Protein AF-A0A0S7XX03-F1 (afdb_monomer_lite)

Foldseek 3Di:
DDPVVVLCVDPLVVVLVVVLCVVQVCAAPVPRDRDDDPVQWDWDFLDDCVVCVVCVNPSLRTGIHGPVVDVVCPPDHDPPPPPDDDPPDDD

Sequence (91 aa):
MDETNVFYASAEWRLIRKLVIKEQGCICQECGRRIRNDYDLTVDHIKPRSKFPELALDKSNLQILCRRCYSAKGATYDESSMTAVPSSPML

Secondary structure (DSSP, 8-state):
--HHHHHHHSHHHHHHHHHHHHHTTTB-TTT-PBP-SGGGEEEEESS-TTT-GGGTT-GGGEEEEEHHHHHHHTT---TTTTS----PPP-

pLDDT: mean 85.8, std 17.91, range [34.91, 98.0]

Structure (mmCIF, N/CA/C/O backbone):
data_AF-A0A0S7XX03-F1
#
_entry.id   AF-A0A0S7XX03-F1
#
loop_
_atom_site.group_PDB
_atom_site.id
_atom_site.type_symbol
_atom_site.label_atom_id
_atom_site.label_alt_id
_atom_site.label_comp_id
_atom_site.label_asym_id
_atom_site.label_entity_id
_atom_site.label_seq_id
_atom_site.pdbx_PDB_ins_code
_atom_site.Cartn_x
_atom_site.Cartn_y
_atom_site.Cartn_z
_atom_site.occupancy
_atom_site.B_iso_or_equiv
_atom_site.auth_seq_id
_atom_site.auth_comp_id
_atom_site.auth_asym_id
_atom_site.auth_atom_id
_atom_site.pdbx_PDB_model_num
ATOM 1 N N . MET A 1 1 ? 5.947 -0.123 -23.677 1.00 53.09 1 MET A N 1
ATOM 2 C CA . MET A 1 1 ? 5.105 -0.233 -22.468 1.00 53.09 1 MET A CA 1
ATOM 3 C C . MET A 1 1 ? 6.028 -0.091 -21.279 1.00 53.09 1 MET A C 1
ATOM 5 O O . MET A 1 1 ? 6.942 -0.896 -21.170 1.00 53.09 1 MET A O 1
ATOM 9 N N . ASP A 1 2 ? 5.849 0.941 -20.458 1.00 66.69 2 ASP A N 1
ATOM 10 C CA . ASP A 1 2 ? 6.639 1.135 -19.239 1.00 66.69 2 ASP A CA 1
ATOM 11 C C . ASP A 1 2 ? 6.520 -0.069 -18.298 1.00 66.69 2 ASP A C 1
ATOM 13 O O . ASP A 1 2 ? 5.417 -0.551 -18.029 1.00 66.69 2 ASP A O 1
ATOM 17 N N . GLU A 1 3 ? 7.653 -0.531 -17.768 1.00 67.44 3 GLU A N 1
ATOM 18 C CA . GLU A 1 3 ? 7.769 -1.664 -16.838 1.00 67.44 3 GLU A CA 1
ATOM 19 C C . GLU A 1 3 ? 6.812 -1.541 -15.634 1.00 67.44 3 GLU A C 1
ATOM 21 O O . GLU A 1 3 ? 6.201 -2.513 -15.187 1.00 67.44 3 GLU A O 1
ATOM 26 N N . THR A 1 4 ? 6.601 -0.313 -15.157 1.00 73.50 4 THR A N 1
ATOM 27 C CA . THR A 1 4 ? 5.651 0.014 -14.086 1.00 73.50 4 THR A CA 1
ATOM 28 C C . THR A 1 4 ? 4.217 -0.397 -14.420 1.00 73.50 4 THR A C 1
ATOM 30 O O . THR A 1 4 ? 3.494 -0.877 -13.548 1.00 73.50 4 THR A O 1
ATOM 33 N N . ASN A 1 5 ? 3.800 -0.252 -15.678 1.00 79.06 5 ASN A N 1
ATOM 34 C CA . ASN A 1 5 ? 2.453 -0.609 -16.115 1.00 79.06 5 ASN A CA 1
ATOM 35 C C . ASN A 1 5 ? 2.267 -2.138 -16.138 1.00 79.06 5 ASN A C 1
ATOM 37 O O . ASN A 1 5 ? 1.219 -2.647 -15.749 1.00 79.06 5 ASN A O 1
ATOM 41 N N . VAL A 1 6 ? 3.323 -2.884 -16.487 1.00 90.25 6 VAL A N 1
ATOM 42 C CA . VAL A 1 6 ? 3.308 -4.356 -16.482 1.00 90.25 6 VAL A CA 1
ATOM 43 C C . VAL A 1 6 ? 3.128 -4.902 -15.064 1.00 90.25 6 VAL A C 1
ATOM 45 O O . VAL A 1 6 ? 2.281 -5.769 -14.847 1.00 90.25 6 VAL A O 1
ATOM 48 N N . PHE A 1 7 ? 3.857 -4.361 -14.081 1.00 93.56 7 PHE A N 1
ATOM 49 C CA . PHE A 1 7 ? 3.736 -4.794 -12.686 1.00 93.56 7 PHE A CA 1
ATOM 50 C C . PHE A 1 7 ? 2.310 -4.613 -12.153 1.00 93.56 7 PHE A C 1
ATOM 52 O O . PHE A 1 7 ? 1.716 -5.560 -11.638 1.00 93.56 7 PHE A O 1
ATOM 59 N N . TYR A 1 8 ? 1.725 -3.423 -12.316 1.00 92.62 8 TYR A N 1
ATOM 60 C CA . TYR A 1 8 ? 0.383 -3.151 -11.797 1.00 92.62 8 TYR A CA 1
ATOM 61 C C . TYR A 1 8 ? -0.730 -3.884 -12.569 1.00 92.62 8 TYR A C 1
ATOM 63 O O . TYR A 1 8 ? -1.817 -4.089 -12.027 1.00 92.62 8 TYR A O 1
ATOM 71 N N . ALA A 1 9 ? -0.461 -4.335 -13.797 1.00 94.25 9 ALA A N 1
ATOM 72 C CA . ALA A 1 9 ? -1.363 -5.195 -14.564 1.00 94.25 9 ALA A CA 1
ATOM 73 C C . ALA A 1 9 ? -1.235 -6.697 -14.218 1.00 94.25 9 ALA A C 1
ATOM 75 O O . ALA A 1 9 ? -2.131 -7.488 -14.549 1.00 94.25 9 ALA A O 1
ATOM 76 N N . SER A 1 10 ? -0.156 -7.106 -13.539 1.00 95.69 10 SER A N 1
ATOM 77 C CA . SER A 1 10 ? 0.117 -8.510 -13.198 1.00 95.69 10 SER A CA 1
ATOM 78 C C . SER A 1 10 ? -1.000 -9.146 -12.358 1.00 95.69 10 SER A C 1
ATOM 80 O O . SER A 1 10 ? -1.791 -8.466 -11.689 1.00 95.69 10 SER A O 1
ATOM 82 N N . ALA A 1 11 ? -1.132 -10.471 -12.439 1.00 97.25 11 ALA A N 1
ATOM 83 C CA . ALA A 1 11 ? -2.139 -11.202 -11.669 1.00 97.25 11 ALA A CA 1
ATOM 84 C C . ALA A 1 11 ? -1.769 -11.237 -10.179 1.00 97.25 11 ALA A C 1
ATOM 86 O O . ALA A 1 11 ? -2.633 -11.100 -9.314 1.00 97.25 11 ALA A O 1
ATOM 87 N N . GLU A 1 12 ? -0.476 -11.341 -9.908 1.00 97.12 12 GLU A N 1
ATOM 88 C CA . GLU A 1 12 ? 0.164 -11.371 -8.605 1.00 97.12 12 GLU A CA 1
ATOM 89 C C . GLU A 1 12 ? -0.121 -10.082 -7.835 1.00 97.12 12 GLU A C 1
ATOM 91 O O . GLU A 1 12 ? -0.630 -10.137 -6.713 1.00 97.12 12 GLU A O 1
ATOM 96 N N . TRP A 1 13 ? 0.088 -8.916 -8.466 1.00 97.56 13 TRP A N 1
ATOM 97 C CA . TRP A 1 13 ? -0.257 -7.632 -7.854 1.00 97.56 13 TRP A CA 1
ATOM 98 C C . TRP A 1 13 ? -1.755 -7.530 -7.554 1.00 97.56 13 TRP A C 1
ATOM 100 O O . TRP A 1 13 ? -2.161 -7.141 -6.458 1.00 97.56 13 TRP A O 1
ATOM 110 N N . ARG A 1 14 ? -2.610 -7.914 -8.509 1.00 97.06 14 ARG A N 1
ATOM 111 C CA . ARG A 1 14 ? -4.069 -7.874 -8.319 1.00 97.06 14 ARG A CA 1
ATOM 112 C C . ARG A 1 14 ? -4.528 -8.777 -7.175 1.00 97.06 14 ARG A C 1
ATOM 114 O O . ARG A 1 14 ? -5.458 -8.404 -6.457 1.00 97.06 14 ARG A O 1
ATOM 121 N N . LEU A 1 15 ? -3.904 -9.942 -7.005 1.00 97.75 15 LEU A N 1
ATOM 122 C CA . LEU A 1 15 ? -4.200 -10.875 -5.922 1.00 97.75 15 LEU A CA 1
ATOM 123 C C . LEU A 1 15 ? -3.776 -10.291 -4.572 1.00 97.75 15 LEU A C 1
ATOM 125 O O . LEU A 1 15 ? -4.615 -10.153 -3.681 1.00 97.75 15 LEU A O 1
ATOM 129 N N . ILE A 1 16 ? -2.509 -9.894 -4.429 1.00 97.94 16 ILE A N 1
ATOM 130 C CA . ILE A 1 16 ? -1.994 -9.409 -3.146 1.00 97.94 16 ILE A CA 1
ATOM 131 C C . ILE A 1 16 ? -2.655 -8.099 -2.719 1.00 97.94 16 ILE A C 1
ATOM 133 O O . ILE A 1 16 ? -2.998 -7.946 -1.549 1.00 97.94 16 ILE A O 1
ATOM 137 N N . ARG A 1 17 ? -2.962 -7.203 -3.669 1.00 97.62 17 ARG A N 1
ATOM 138 C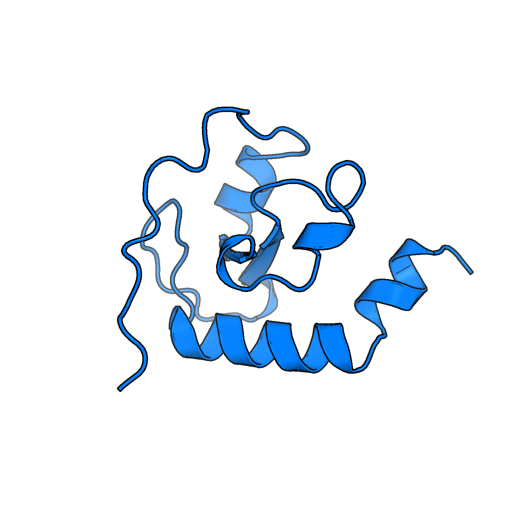 CA . ARG A 1 17 ? -3.720 -5.972 -3.408 1.00 97.62 17 ARG A CA 1
ATOM 139 C C . ARG A 1 17 ? -5.057 -6.286 -2.736 1.00 97.62 17 ARG A C 1
ATOM 141 O O . ARG A 1 17 ? -5.416 -5.643 -1.755 1.00 97.62 17 ARG A O 1
ATOM 148 N N . LYS A 1 18 ? -5.796 -7.284 -3.237 1.00 97.44 18 LYS A N 1
ATOM 149 C CA . LYS A 1 18 ? -7.076 -7.705 -2.640 1.00 97.44 18 LYS A CA 1
ATOM 150 C C . LYS A 1 18 ? -6.889 -8.290 -1.240 1.00 97.44 18 LYS A C 1
ATOM 152 O O . LYS A 1 18 ? -7.698 -7.995 -0.363 1.00 97.44 18 LYS A O 1
ATOM 157 N N . LEU A 1 19 ? -5.843 -9.093 -1.031 1.00 97.94 19 LEU A N 1
ATOM 158 C CA . LEU A 1 19 ? -5.536 -9.679 0.277 1.00 97.94 19 LEU A CA 1
ATOM 159 C C . LEU A 1 19 ? -5.214 -8.598 1.312 1.00 97.94 19 LEU A C 1
ATOM 161 O O . LEU A 1 19 ? -5.837 -8.581 2.367 1.00 97.94 19 LEU A O 1
ATOM 165 N N . VAL A 1 20 ? -4.340 -7.645 0.979 1.00 97.81 20 VAL A N 1
ATOM 166 C CA . VAL A 1 20 ? -3.962 -6.537 1.873 1.00 97.81 20 VAL A CA 1
ATOM 167 C C . VAL A 1 20 ? -5.168 -5.667 2.226 1.00 97.81 20 VAL A C 1
ATOM 169 O O . VAL A 1 20 ? -5.373 -5.354 3.396 1.00 97.81 20 VAL A O 1
ATOM 172 N N . ILE A 1 21 ? -6.020 -5.328 1.250 1.00 97.25 21 ILE A N 1
ATOM 173 C CA . ILE A 1 21 ? -7.256 -4.563 1.504 1.00 97.25 21 ILE A CA 1
ATOM 174 C C . ILE A 1 21 ? -8.170 -5.300 2.489 1.00 97.25 21 ILE A C 1
ATOM 176 O O . ILE A 1 21 ? -8.723 -4.678 3.399 1.00 97.25 21 ILE A O 1
ATOM 180 N N . LYS A 1 22 ? -8.323 -6.618 2.316 1.00 97.00 22 LYS A N 1
ATOM 181 C CA . LYS A 1 22 ? -9.146 -7.456 3.193 1.00 97.00 22 LYS A CA 1
ATOM 182 C C . LYS A 1 22 ? -8.552 -7.559 4.600 1.00 97.00 22 LYS A C 1
ATOM 184 O O . LYS A 1 22 ? -9.293 -7.406 5.564 1.00 97.00 22 LYS A O 1
ATOM 189 N N . GLU A 1 23 ? -7.247 -7.800 4.711 1.00 97.19 23 GLU A N 1
ATOM 190 C CA . GLU A 1 23 ? -6.531 -7.965 5.985 1.00 97.19 23 GLU A CA 1
ATOM 191 C C . GLU A 1 23 ? -6.496 -6.663 6.799 1.00 97.19 23 GLU A C 1
ATOM 193 O O . GLU A 1 23 ? -6.767 -6.682 7.995 1.00 97.19 23 GLU A O 1
ATOM 198 N N . GLN A 1 24 ? -6.248 -5.519 6.153 1.00 97.50 24 GLN A N 1
ATOM 199 C CA . GLN A 1 24 ? -6.158 -4.209 6.816 1.00 97.50 24 GLN A CA 1
ATOM 200 C C . GLN A 1 24 ? -7.511 -3.474 6.921 1.00 97.50 24 GLN A C 1
ATOM 202 O O . GLN A 1 24 ? -7.586 -2.350 7.421 1.00 97.50 24 GLN A O 1
ATOM 207 N N . GLY A 1 25 ? -8.606 -4.078 6.446 1.00 96.38 25 GLY A N 1
ATOM 208 C CA . GLY A 1 25 ? -9.977 -3.620 6.707 1.00 96.38 25 GLY A CA 1
ATOM 209 C C . GLY A 1 25 ? -10.369 -2.273 6.086 1.00 96.38 25 GLY A C 1
ATOM 210 O O . GLY A 1 25 ? -11.275 -1.607 6.596 1.00 96.38 25 GLY A O 1
ATOM 211 N N . CYS A 1 26 ? -9.706 -1.857 5.001 1.00 96.69 26 CYS A N 1
ATOM 212 C CA . CYS A 1 26 ? -9.853 -0.522 4.401 1.00 96.69 26 CYS A CA 1
ATOM 213 C C . CYS A 1 26 ? -9.579 0.627 5.394 1.00 96.69 26 CYS A C 1
ATOM 215 O O . CYS A 1 26 ? -10.232 1.672 5.336 1.00 96.69 26 CYS A O 1
ATOM 217 N N . ILE A 1 27 ? -8.652 0.441 6.335 1.00 98.00 27 ILE A N 1
ATOM 218 C CA . ILE A 1 27 ? -8.260 1.459 7.314 1.00 98.00 27 ILE A CA 1
ATOM 219 C C . ILE A 1 27 ? -6.897 2.024 6.925 1.00 98.00 27 ILE A C 1
ATOM 221 O O . ILE A 1 27 ? -5.954 1.272 6.690 1.00 98.00 27 ILE A O 1
ATOM 225 N N . CYS A 1 28 ? -6.798 3.352 6.866 1.00 97.50 28 CYS A N 1
ATOM 226 C CA . CYS A 1 28 ? -5.531 4.037 6.641 1.00 97.50 28 CYS A CA 1
ATOM 227 C C . CYS A 1 28 ? -4.555 3.719 7.782 1.00 97.50 28 CYS A C 1
ATOM 229 O O . CYS A 1 28 ? -4.843 4.081 8.923 1.00 97.50 28 CYS A O 1
ATOM 231 N N . GLN A 1 29 ? -3.415 3.100 7.480 1.00 96.62 29 GLN A N 1
ATOM 232 C CA . GLN A 1 29 ? -2.419 2.707 8.484 1.00 96.62 29 GLN A CA 1
ATOM 233 C C . GLN A 1 29 ? -1.732 3.913 9.145 1.00 96.62 29 GLN A C 1
ATOM 235 O O . GLN A 1 29 ? -1.302 3.817 10.286 1.00 96.62 29 GLN A O 1
ATOM 240 N N . GLU A 1 30 ? -1.741 5.077 8.489 1.00 95.00 30 GLU A N 1
ATOM 241 C CA . GLU A 1 30 ? -1.126 6.301 9.024 1.00 95.00 30 GLU A CA 1
ATOM 242 C C . GLU A 1 30 ? -2.050 7.104 9.949 1.00 95.00 30 GLU A C 1
ATOM 244 O O . GLU A 1 30 ? -1.605 7.701 10.921 1.00 95.00 30 GLU A O 1
ATOM 249 N N . CYS A 1 31 ? -3.350 7.180 9.639 1.00 96.69 31 CYS A N 1
ATOM 250 C CA . CYS A 1 31 ? -4.279 8.058 10.369 1.00 96.69 31 CYS A CA 1
ATOM 251 C C . CYS A 1 31 ? -5.463 7.336 11.020 1.00 96.69 31 CYS A C 1
ATOM 253 O O . CYS A 1 31 ? -6.328 7.988 11.601 1.00 96.69 31 CYS A O 1
ATOM 255 N N . GLY A 1 32 ? -5.564 6.013 10.875 1.00 97.00 32 GLY A N 1
ATOM 256 C CA . GLY A 1 32 ? -6.628 5.189 11.461 1.00 97.00 32 GLY A CA 1
ATOM 257 C C . GLY A 1 32 ? -8.020 5.389 10.849 1.00 97.00 32 GLY A C 1
ATOM 258 O O . GLY A 1 32 ? -8.987 4.750 11.262 1.00 97.00 32 GLY A O 1
ATOM 259 N N . ARG A 1 33 ? -8.170 6.264 9.848 1.00 96.94 33 ARG A N 1
ATOM 260 C CA . ARG A 1 33 ? -9.466 6.533 9.213 1.00 96.94 33 ARG A CA 1
ATOM 261 C C . ARG A 1 33 ? -9.907 5.358 8.345 1.00 96.94 33 ARG A C 1
ATOM 263 O O . ARG A 1 33 ? -9.173 4.930 7.454 1.00 96.94 33 ARG A O 1
ATOM 270 N N . ARG A 1 34 ? -11.159 4.925 8.516 1.00 97.50 34 ARG A N 1
ATOM 271 C CA . ARG A 1 34 ? -11.812 3.981 7.600 1.00 97.50 34 ARG A CA 1
ATOM 272 C C . ARG A 1 34 ? -12.149 4.648 6.266 1.00 97.50 34 ARG A C 1
ATOM 274 O O . ARG A 1 34 ? -12.881 5.636 6.225 1.00 97.50 34 ARG A O 1
ATOM 281 N N . ILE A 1 35 ? -11.645 4.074 5.184 1.00 97.38 35 ILE A N 1
ATOM 282 C CA . ILE A 1 35 ? -11.846 4.523 3.810 1.00 97.38 35 ILE A CA 1
ATOM 283 C C . ILE A 1 35 ? -13.088 3.823 3.252 1.00 97.38 35 ILE A C 1
ATOM 285 O O . ILE A 1 35 ? -13.200 2.600 3.305 1.00 97.38 35 ILE A O 1
ATOM 289 N N . ARG A 1 36 ? -14.052 4.605 2.755 1.00 93.94 36 ARG A N 1
ATOM 290 C CA . ARG A 1 36 ? -15.329 4.089 2.222 1.00 93.94 36 ARG A CA 1
ATOM 291 C C . ARG A 1 36 ? -15.385 4.061 0.695 1.00 93.94 36 ARG A C 1
ATOM 293 O O . ARG A 1 36 ? -16.166 3.302 0.138 1.00 93.94 36 ARG A O 1
ATOM 300 N N . ASN A 1 37 ? -14.560 4.877 0.043 1.00 93.56 37 ASN A N 1
ATOM 301 C CA . ASN A 1 37 ? -14.565 5.066 -1.403 1.00 93.56 37 ASN A CA 1
ATOM 302 C C . ASN A 1 37 ? -13.268 4.512 -1.994 1.00 93.56 37 ASN A C 1
ATOM 304 O O . ASN A 1 37 ? -12.193 4.854 -1.504 1.00 93.56 37 ASN A O 1
ATOM 308 N N . ASP A 1 38 ? -13.362 3.727 -3.069 1.00 89.75 38 ASP A N 1
ATOM 309 C CA . ASP A 1 38 ? -12.188 3.123 -3.723 1.00 89.75 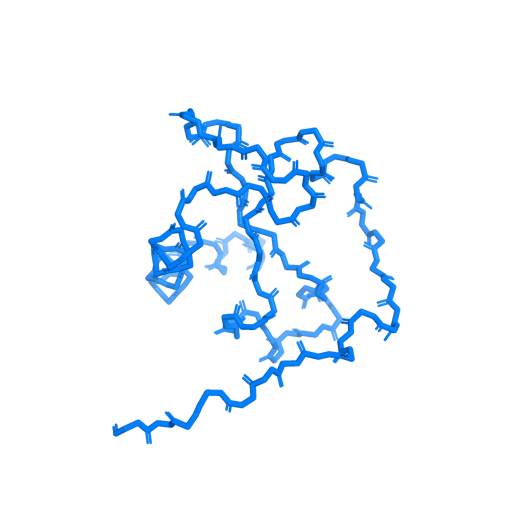38 ASP A CA 1
ATOM 310 C C . ASP A 1 38 ? -11.194 4.187 -4.232 1.00 89.75 38 ASP A C 1
ATOM 312 O O . ASP A 1 38 ? -9.991 4.029 -4.075 1.00 89.75 38 ASP A O 1
ATOM 316 N N . TYR A 1 39 ? -11.686 5.343 -4.698 1.00 92.81 39 TYR A N 1
ATOM 317 C CA . TYR A 1 39 ? -10.848 6.470 -5.144 1.00 92.81 39 TYR A CA 1
ATOM 318 C C . TYR A 1 39 ? -9.986 7.120 -4.045 1.00 92.81 39 TYR A C 1
ATOM 320 O O . TYR A 1 39 ? -9.053 7.855 -4.365 1.00 92.81 39 TYR A O 1
ATOM 328 N N . ASP A 1 40 ? -10.322 6.922 -2.766 1.00 95.56 40 ASP A N 1
ATOM 329 C CA . ASP A 1 40 ? -9.519 7.411 -1.633 1.00 95.56 40 ASP A CA 1
ATOM 330 C C . ASP A 1 40 ? -8.624 6.300 -1.063 1.00 95.56 40 ASP A C 1
ATOM 332 O O . ASP A 1 40 ? -7.895 6.558 -0.114 1.00 95.56 40 ASP A O 1
ATOM 336 N N . LEU A 1 41 ? -8.670 5.076 -1.608 1.00 97.25 41 LEU A N 1
ATOM 337 C CA . LEU A 1 41 ? -7.899 3.926 -1.140 1.00 97.25 41 LEU A CA 1
ATOM 338 C C . LEU A 1 41 ? -6.686 3.677 -2.039 1.00 97.25 41 LEU A C 1
ATOM 340 O O . LEU A 1 41 ? -6.814 3.294 -3.202 1.00 97.25 41 LEU A O 1
ATOM 344 N N . THR A 1 42 ? -5.499 3.775 -1.450 1.00 96.19 42 THR A N 1
ATOM 345 C CA . THR A 1 42 ? -4.238 3.403 -2.095 1.00 96.19 42 THR A CA 1
ATOM 346 C C . THR A 1 42 ? -3.597 2.247 -1.339 1.00 96.19 42 THR A C 1
ATOM 348 O O . THR A 1 42 ? -3.539 2.269 -0.113 1.00 96.19 42 THR A O 1
ATOM 351 N N . VAL A 1 43 ? -3.098 1.245 -2.067 1.00 96.94 43 VAL A N 1
ATOM 352 C CA . VAL A 1 43 ? -2.158 0.259 -1.513 1.00 96.94 43 VAL A CA 1
ATOM 353 C C . VAL A 1 43 ? -0.761 0.763 -1.840 1.00 96.94 43 VAL A C 1
ATOM 355 O O . VAL A 1 43 ? -0.374 0.769 -3.006 1.00 96.94 43 VAL A O 1
ATOM 358 N N . ASP A 1 44 ? -0.069 1.263 -0.825 1.00 95.75 44 ASP A N 1
ATOM 359 C CA . ASP A 1 44 ? 1.246 1.883 -0.931 1.00 95.75 44 ASP A CA 1
ATOM 360 C C . ASP A 1 44 ? 2.345 0.908 -0.507 1.00 95.75 44 ASP A C 1
ATOM 362 O O . ASP A 1 44 ? 2.155 0.092 0.397 1.00 95.75 44 ASP A O 1
ATOM 366 N N . HIS A 1 45 ? 3.503 1.025 -1.153 1.00 94.81 45 HIS A N 1
ATOM 367 C CA . HIS A 1 45 ? 4.719 0.355 -0.715 1.00 94.81 45 HIS A CA 1
ATOM 368 C C . HIS A 1 45 ? 5.396 1.193 0.373 1.00 94.81 45 HIS A C 1
ATOM 370 O O . HIS A 1 45 ? 5.778 2.341 0.123 1.00 94.81 45 HIS A O 1
ATOM 376 N N . ILE A 1 46 ? 5.597 0.612 1.561 1.00 94.31 46 ILE A N 1
ATOM 377 C CA . ILE A 1 46 ? 6.333 1.256 2.661 1.00 94.31 46 ILE A CA 1
ATOM 378 C C . ILE A 1 46 ? 7.742 1.604 2.164 1.00 94.31 46 ILE A C 1
ATOM 380 O O . ILE A 1 46 ? 8.121 2.777 2.129 1.00 94.31 46 ILE A O 1
ATOM 384 N N . LYS A 1 47 ? 8.466 0.591 1.670 1.00 90.94 47 LYS A N 1
ATOM 385 C CA . LYS A 1 47 ? 9.731 0.725 0.945 1.00 90.94 47 LYS A CA 1
ATOM 386 C C . LYS A 1 47 ? 9.487 0.704 -0.566 1.00 90.94 47 LYS A C 1
ATOM 388 O O . LYS A 1 47 ? 8.891 -0.253 -1.066 1.00 90.94 47 LYS A O 1
ATOM 393 N N . PRO A 1 48 ? 9.947 1.716 -1.322 1.00 92.19 48 PRO A N 1
ATOM 394 C CA . PRO A 1 48 ? 9.571 1.888 -2.720 1.00 92.19 48 PRO A CA 1
ATOM 395 C C . PRO A 1 48 ? 10.112 0.765 -3.609 1.00 92.19 48 PRO A C 1
ATOM 397 O O . PRO A 1 48 ? 11.295 0.423 -3.554 1.00 92.19 48 PRO A O 1
ATOM 400 N N . ARG A 1 49 ? 9.261 0.270 -4.518 1.00 92.19 49 ARG A N 1
ATOM 401 C CA . ARG A 1 49 ? 9.589 -0.798 -5.480 1.00 92.19 49 ARG A CA 1
ATOM 402 C C . ARG A 1 49 ? 10.838 -0.510 -6.320 1.00 92.19 49 ARG A C 1
ATOM 404 O O . ARG A 1 49 ? 11.546 -1.438 -6.681 1.00 92.19 49 ARG A O 1
ATOM 411 N N . SER A 1 50 ? 11.115 0.757 -6.635 1.00 89.75 50 SER A N 1
ATOM 412 C CA . SER A 1 50 ? 12.289 1.149 -7.430 1.00 89.75 50 SER A CA 1
ATOM 413 C C . SER A 1 50 ? 13.624 0.883 -6.733 1.00 89.75 50 SER A C 1
ATOM 415 O O . SER A 1 50 ? 14.641 0.797 -7.412 1.00 89.75 50 SER A O 1
ATOM 417 N N . LYS A 1 51 ? 13.630 0.769 -5.398 1.00 90.25 51 LYS A N 1
ATOM 418 C CA . LYS A 1 51 ? 14.827 0.459 -4.605 1.00 90.25 51 LYS A CA 1
ATOM 419 C C . LYS A 1 51 ? 14.805 -0.944 -4.005 1.00 90.25 51 LYS A C 1
ATOM 421 O O . LYS A 1 51 ? 15.867 -1.522 -3.833 1.00 90.25 51 LYS A O 1
ATOM 426 N N . PHE A 1 52 ? 13.615 -1.466 -3.710 1.00 93.19 52 PHE A N 1
ATOM 427 C CA . PHE A 1 52 ? 13.414 -2.773 -3.078 1.00 93.19 52 PHE A CA 1
ATOM 428 C C . PHE A 1 52 ? 12.440 -3.630 -3.905 1.00 93.19 52 PHE A C 1
ATOM 430 O O . PHE A 1 52 ? 11.321 -3.914 -3.456 1.00 93.19 52 PHE A O 1
ATOM 437 N N . PRO A 1 53 ? 12.786 -3.985 -5.156 1.00 93.44 53 PRO A N 1
ATOM 438 C CA . PRO A 1 53 ? 11.914 -4.776 -6.023 1.00 93.44 53 PRO A CA 1
ATOM 439 C C . PRO A 1 53 ? 11.604 -6.166 -5.448 1.00 93.44 53 PRO A C 1
ATOM 441 O O . PRO A 1 53 ? 10.528 -6.703 -5.704 1.00 93.44 53 PRO A O 1
ATOM 444 N N . GLU A 1 54 ? 12.493 -6.725 -4.628 1.00 95.50 54 GLU A N 1
ATOM 445 C CA . GLU A 1 54 ? 12.301 -7.993 -3.921 1.00 95.50 54 GLU A CA 1
ATOM 446 C C . GLU A 1 54 ? 11.155 -7.944 -2.898 1.00 95.50 54 GLU A C 1
ATOM 448 O O . GLU A 1 54 ? 10.550 -8.971 -2.605 1.00 95.50 54 GLU A O 1
ATOM 453 N N . LEU A 1 55 ? 10.793 -6.747 -2.417 1.00 95.75 55 LEU A N 1
ATOM 454 C CA . LEU A 1 55 ? 9.690 -6.525 -1.475 1.00 95.75 55 LEU A CA 1
ATOM 455 C C . LEU A 1 55 ? 8.383 -6.102 -2.168 1.00 95.75 55 LEU A C 1
ATOM 457 O O . LEU A 1 55 ? 7.415 -5.734 -1.500 1.00 95.75 55 LEU A O 1
ATOM 461 N N . ALA A 1 56 ? 8.328 -6.105 -3.504 1.00 95.56 56 ALA A N 1
ATOM 462 C CA . ALA A 1 56 ? 7.194 -5.563 -4.259 1.00 95.56 56 ALA A CA 1
ATOM 463 C C . ALA A 1 56 ? 5.868 -6.298 -3.999 1.00 95.56 56 ALA A C 1
ATOM 465 O O . ALA A 1 56 ? 4.796 -5.694 -4.103 1.00 95.56 56 ALA A O 1
ATOM 466 N N . LEU A 1 57 ? 5.960 -7.593 -3.687 1.00 97.00 57 LEU A N 1
ATOM 467 C CA . LEU A 1 57 ? 4.849 -8.497 -3.387 1.00 97.00 57 LEU A CA 1
ATOM 468 C C . LEU A 1 57 ? 4.931 -9.034 -1.945 1.00 97.00 57 LEU A C 1
ATOM 470 O O . LEU A 1 57 ? 4.338 -10.064 -1.637 1.00 97.00 57 LEU A O 1
ATOM 474 N N . ASP A 1 58 ? 5.663 -8.363 -1.055 1.00 97.12 58 ASP A N 1
ATOM 475 C CA . ASP A 1 58 ? 5.668 -8.700 0.368 1.00 97.12 58 ASP A CA 1
ATOM 476 C C . ASP A 1 58 ? 4.534 -7.944 1.072 1.00 97.12 58 ASP A C 1
ATOM 478 O O . ASP A 1 58 ? 4.520 -6.714 1.094 1.00 97.12 58 ASP A O 1
ATOM 482 N N . LYS A 1 59 ? 3.577 -8.666 1.670 1.00 96.12 59 LYS A N 1
ATOM 483 C CA . LYS A 1 59 ? 2.446 -8.050 2.389 1.00 96.12 59 LYS A CA 1
ATOM 484 C C . LYS A 1 59 ? 2.894 -7.146 3.537 1.00 96.12 59 LYS A C 1
ATOM 486 O O . LYS A 1 59 ? 2.212 -6.165 3.810 1.00 96.12 59 LYS A O 1
ATOM 491 N N . SER A 1 60 ? 4.012 -7.457 4.193 1.00 95.75 60 SER A N 1
ATOM 492 C CA . SER A 1 60 ? 4.559 -6.639 5.281 1.00 95.75 60 SER A CA 1
ATOM 493 C C . SER A 1 60 ? 5.121 -5.304 4.790 1.00 95.75 60 SER A C 1
ATOM 495 O O . SER A 1 60 ? 5.216 -4.362 5.568 1.00 95.75 60 SER A O 1
ATOM 497 N N . ASN A 1 61 ? 5.433 -5.200 3.495 1.00 96.31 61 ASN A N 1
ATOM 498 C CA . ASN A 1 61 ? 5.861 -3.968 2.840 1.00 96.31 61 ASN A CA 1
ATOM 499 C C . ASN A 1 61 ? 4.690 -3.191 2.203 1.00 96.31 61 ASN A C 1
ATOM 501 O O . ASN A 1 61 ? 4.911 -2.180 1.534 1.00 96.31 61 ASN A O 1
ATOM 505 N N . LEU A 1 62 ? 3.445 -3.648 2.376 1.00 97.19 62 LEU A N 1
ATOM 506 C CA . LEU A 1 62 ? 2.254 -3.029 1.798 1.00 97.19 62 LEU A CA 1
ATOM 507 C C . LEU A 1 62 ? 1.340 -2.463 2.885 1.00 97.19 62 LEU A C 1
ATOM 509 O O . LEU A 1 62 ? 1.026 -3.119 3.876 1.00 97.19 62 LEU A O 1
ATOM 513 N N . GLN A 1 63 ? 0.840 -1.255 2.655 1.00 96.94 63 GLN A N 1
ATOM 514 C CA . GLN A 1 63 ? -0.054 -0.567 3.581 1.00 96.94 63 GLN A CA 1
ATOM 515 C C . GLN A 1 63 ? -1.213 0.114 2.860 1.00 96.94 63 GLN A C 1
ATOM 517 O O . GLN A 1 63 ? -1.066 0.650 1.760 1.00 96.94 63 GLN A O 1
ATOM 522 N N . ILE A 1 64 ? -2.383 0.119 3.492 1.00 97.81 64 ILE A N 1
ATOM 523 C CA . ILE A 1 64 ? -3.523 0.911 3.046 1.00 97.81 64 ILE A CA 1
ATOM 524 C C . ILE A 1 64 ? -3.328 2.350 3.499 1.00 97.81 64 ILE A C 1
ATOM 526 O O . ILE A 1 64 ? -3.301 2.630 4.695 1.00 97.81 64 ILE A O 1
ATOM 530 N N . LEU A 1 65 ? -3.270 3.275 2.547 1.00 97.25 65 LEU A N 1
ATOM 531 C CA . LEU A 1 65 ? -3.258 4.708 2.804 1.00 97.25 65 LEU A CA 1
ATOM 532 C C . LEU A 1 65 ? -4.489 5.365 2.204 1.00 97.25 65 LEU A C 1
ATOM 534 O O . LEU A 1 65 ? -4.956 5.004 1.124 1.00 97.25 65 LEU A O 1
ATOM 538 N N . CYS A 1 66 ? -4.985 6.384 2.900 1.00 97.31 66 CYS A N 1
ATOM 539 C CA . CYS A 1 66 ? -5.912 7.309 2.276 1.00 97.31 66 CYS A CA 1
ATOM 540 C C . CYS A 1 66 ? -5.173 8.290 1.359 1.00 97.31 66 CYS A C 1
ATOM 542 O O . CYS A 1 66 ? -3.991 8.563 1.588 1.00 97.31 66 CYS A O 1
ATOM 544 N N . ARG A 1 67 ? -5.860 8.893 0.382 1.00 95.25 67 ARG A N 1
ATOM 545 C CA . ARG A 1 67 ? -5.235 9.801 -0.595 1.00 95.25 67 ARG A CA 1
ATOM 546 C C . ARG A 1 67 ? -4.454 10.930 0.069 1.00 95.25 67 ARG A C 1
ATOM 548 O O . ARG A 1 67 ? -3.348 11.234 -0.357 1.00 95.25 67 ARG A O 1
ATOM 555 N N . ARG A 1 68 ? -4.991 11.518 1.145 1.00 95.31 68 ARG A N 1
ATOM 556 C CA . ARG A 1 68 ? -4.308 12.572 1.915 1.00 95.31 68 ARG A CA 1
ATOM 557 C C . ARG A 1 68 ? -2.965 12.094 2.481 1.00 95.31 68 ARG A C 1
ATOM 559 O O . ARG A 1 68 ? -1.973 12.796 2.325 1.00 95.31 68 ARG A O 1
ATOM 566 N N . CYS A 1 69 ? -2.940 10.938 3.146 1.00 95.81 69 CYS A N 1
ATOM 567 C CA . CYS A 1 69 ? -1.718 10.392 3.748 1.00 95.81 69 CYS A CA 1
ATOM 568 C C . CYS A 1 69 ? -0.724 9.939 2.676 1.00 95.81 69 CYS A C 1
ATOM 570 O O . CYS A 1 69 ? 0.454 10.254 2.774 1.00 95.81 69 CYS A O 1
ATOM 572 N N . TYR A 1 70 ? -1.211 9.293 1.614 1.00 94.12 70 TYR A N 1
ATOM 573 C CA . TYR A 1 70 ? -0.392 8.911 0.465 1.00 94.12 70 TYR A CA 1
ATOM 574 C C . TYR A 1 70 ? 0.295 10.128 -0.177 1.00 94.12 70 TYR A C 1
ATOM 576 O O . TYR A 1 70 ? 1.505 10.127 -0.387 1.00 94.12 70 TYR A O 1
ATOM 584 N N . SER A 1 71 ? -0.455 11.208 -0.422 1.00 92.44 71 SER A N 1
ATOM 585 C CA . SER A 1 71 ? 0.105 12.451 -0.961 1.00 92.44 71 SER A CA 1
ATOM 586 C C . SER A 1 71 ? 1.079 13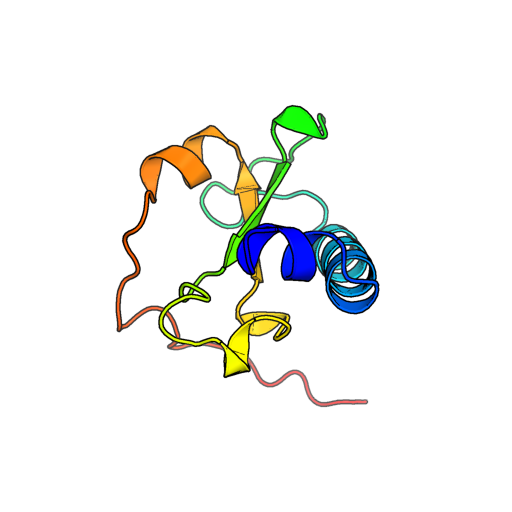.141 -0.004 1.00 92.44 71 SER A C 1
ATOM 588 O O . SER A 1 71 ? 2.029 13.757 -0.475 1.00 92.44 71 SER A O 1
ATOM 590 N N . ALA A 1 72 ? 0.865 13.044 1.313 1.00 91.12 72 ALA A N 1
ATOM 591 C CA . ALA A 1 72 ? 1.771 13.612 2.312 1.00 91.12 72 ALA A CA 1
ATOM 592 C C . ALA A 1 72 ? 3.095 12.836 2.424 1.00 91.12 72 ALA A C 1
ATOM 594 O O . ALA A 1 72 ? 4.134 13.459 2.619 1.00 91.12 72 ALA A O 1
ATOM 595 N N . LYS A 1 73 ? 3.064 11.503 2.268 1.00 85.81 73 LYS A N 1
ATOM 596 C CA . LYS A 1 73 ? 4.268 10.659 2.221 1.00 85.81 73 LYS A CA 1
ATOM 597 C C . LYS A 1 73 ? 5.135 10.996 1.006 1.00 85.81 73 LYS A C 1
ATOM 599 O O . LYS A 1 73 ? 6.345 11.127 1.124 1.00 85.81 73 LYS A O 1
ATOM 604 N N . GLY A 1 74 ? 4.529 11.172 -0.168 1.00 77.94 74 GLY A N 1
ATOM 605 C CA . GLY A 1 74 ? 5.284 11.422 -1.397 1.00 77.94 74 GLY A CA 1
ATOM 606 C C . GLY A 1 74 ? 6.210 10.252 -1.764 1.00 77.94 74 GLY A C 1
ATOM 607 O O . GLY A 1 74 ? 5.918 9.096 -1.467 1.00 77.94 74 GLY A O 1
ATOM 608 N N . ALA A 1 75 ? 7.328 10.539 -2.440 1.00 70.50 75 ALA A N 1
ATOM 609 C CA . ALA A 1 75 ? 8.313 9.526 -2.844 1.00 70.50 75 ALA A CA 1
ATOM 610 C C . ALA A 1 75 ? 9.344 9.192 -1.746 1.00 70.50 75 ALA A C 1
ATOM 612 O O . ALA A 1 75 ? 10.303 8.460 -2.004 1.00 70.50 75 ALA A O 1
ATOM 613 N N . THR A 1 76 ? 9.193 9.756 -0.547 1.00 70.50 76 THR A N 1
ATOM 614 C CA . THR A 1 76 ? 10.120 9.517 0.555 1.00 70.50 76 THR A CA 1
ATOM 615 C C . THR A 1 76 ? 9.715 8.260 1.323 1.00 70.50 76 THR A C 1
ATOM 617 O O . THR A 1 76 ? 8.542 7.904 1.450 1.00 70.50 76 THR A O 1
ATOM 620 N N . TYR A 1 77 ? 10.724 7.548 1.802 1.00 72.06 77 TYR A N 1
ATOM 621 C CA . TYR A 1 77 ? 10.593 6.504 2.806 1.00 72.06 77 TYR A CA 1
ATOM 622 C C . TYR A 1 77 ? 11.707 6.738 3.818 1.00 72.06 77 TYR A C 1
ATOM 624 O O . TYR A 1 77 ? 12.774 7.248 3.464 1.00 72.06 77 TYR A O 1
ATOM 632 N N . ASP A 1 78 ? 11.440 6.398 5.066 1.00 69.62 78 ASP A N 1
ATOM 633 C CA . ASP A 1 78 ? 12.433 6.458 6.123 1.00 69.62 78 ASP A CA 1
ATOM 634 C C . ASP A 1 78 ? 13.132 5.091 6.234 1.00 69.62 78 ASP A C 1
ATOM 636 O O . ASP A 1 78 ? 12.474 4.049 6.252 1.00 69.62 78 ASP A O 1
ATOM 640 N N . GLU A 1 79 ? 14.468 5.072 6.270 1.00 60.94 79 GLU A N 1
ATOM 641 C CA . GLU A 1 79 ? 15.244 3.819 6.332 1.00 60.94 79 GLU A CA 1
ATOM 642 C C . GLU A 1 79 ? 15.017 3.045 7.641 1.00 60.94 79 GLU A C 1
ATOM 644 O O . GLU A 1 79 ? 15.204 1.827 7.668 1.00 60.94 79 GLU A O 1
ATOM 649 N N . SER A 1 80 ? 14.559 3.718 8.704 1.00 61.38 80 SER A N 1
ATOM 650 C CA . SER A 1 80 ? 14.204 3.094 9.981 1.00 61.38 80 SER A CA 1
ATOM 651 C C . SER A 1 80 ? 12.775 2.533 10.009 1.00 61.38 80 SER A C 1
ATOM 653 O O . SER A 1 80 ? 12.400 1.892 10.997 1.00 61.38 80 SER A O 1
ATOM 655 N N . SER A 1 81 ? 11.971 2.709 8.953 1.00 58.34 81 SER A N 1
ATOM 656 C CA . SER A 1 81 ? 10.610 2.162 8.856 1.00 58.34 81 SER A CA 1
ATOM 657 C C . SER A 1 81 ? 10.627 0.645 8.641 1.00 58.34 81 SER A C 1
ATOM 659 O O . SER A 1 81 ? 10.351 0.170 7.544 1.00 58.34 81 SER A O 1
ATOM 661 N N . MET A 1 82 ? 11.020 -0.127 9.665 1.00 56.00 82 MET A N 1
ATOM 662 C CA . MET A 1 82 ? 10.829 -1.587 9.735 1.00 56.00 82 MET A CA 1
ATOM 663 C C . MET A 1 82 ? 11.125 -2.236 11.105 1.00 56.00 82 MET A C 1
ATOM 665 O O . MET A 1 82 ? 11.293 -3.451 11.184 1.00 56.00 82 MET A O 1
ATOM 669 N N . THR A 1 83 ? 11.160 -1.496 12.215 1.00 42.97 83 THR A N 1
ATOM 670 C CA . THR A 1 83 ? 11.429 -2.083 13.544 1.00 42.97 83 THR A CA 1
ATOM 671 C C . THR A 1 83 ? 10.165 -2.525 14.290 1.00 42.97 83 THR A C 1
ATOM 673 O O . THR A 1 83 ? 9.986 -2.164 15.444 1.00 42.97 83 THR A O 1
ATOM 676 N N . ALA A 1 84 ? 9.282 -3.309 13.660 1.00 44.59 84 ALA A N 1
ATOM 677 C CA . ALA A 1 84 ? 8.349 -4.218 14.351 1.00 44.59 84 ALA A CA 1
ATOM 678 C C . AL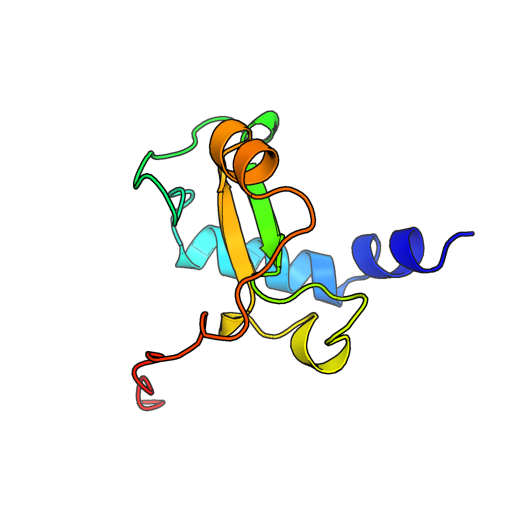A A 1 84 ? 7.434 -4.935 13.346 1.00 44.59 84 ALA A C 1
ATOM 680 O O . ALA A 1 84 ? 6.335 -4.474 13.050 1.00 44.59 84 ALA A O 1
ATOM 681 N N . VAL A 1 85 ? 7.837 -6.113 12.875 1.00 47.38 85 VAL A N 1
ATOM 682 C CA . VAL A 1 85 ? 6.858 -7.148 12.521 1.00 47.38 85 VAL A CA 1
ATOM 683 C C . VAL A 1 85 ? 6.817 -8.131 13.688 1.00 47.38 85 VAL A C 1
ATOM 685 O O . VAL A 1 85 ? 7.825 -8.793 13.939 1.00 47.38 85 VAL A O 1
ATOM 688 N N . PRO A 1 86 ? 5.713 -8.246 14.451 1.00 38.84 86 PRO A N 1
ATOM 689 C CA . PRO A 1 86 ? 5.532 -9.428 15.269 1.00 38.84 86 PRO A CA 1
ATOM 690 C C . PRO A 1 86 ? 5.405 -10.598 14.298 1.00 38.84 86 PRO A C 1
ATOM 692 O O . PRO A 1 86 ? 4.472 -10.653 13.495 1.00 38.84 86 PRO A O 1
ATOM 695 N N . SER A 1 87 ? 6.369 -11.512 14.350 1.00 39.88 87 SER A N 1
ATOM 696 C CA . SER A 1 87 ? 6.255 -12.839 13.764 1.00 39.88 87 SER A CA 1
ATOM 697 C C . SER A 1 87 ? 4.971 -13.467 14.304 1.00 39.88 87 SER A C 1
ATOM 699 O O . SER A 1 87 ? 4.963 -14.004 15.409 1.00 39.88 87 SER A O 1
ATOM 701 N N . SER A 1 88 ? 3.856 -13.350 13.578 1.00 34.91 88 SER A N 1
ATOM 702 C CA . SER A 1 88 ? 2.703 -14.198 13.859 1.00 34.91 88 SER A CA 1
ATOM 703 C C . SER A 1 88 ? 3.165 -15.625 13.593 1.00 34.91 88 SER A C 1
ATOM 705 O O . SER A 1 88 ? 3.580 -15.907 12.463 1.00 34.91 88 SER A O 1
ATOM 707 N N . PRO A 1 89 ? 3.163 -16.510 14.602 1.00 48.50 89 PRO A N 1
ATOM 708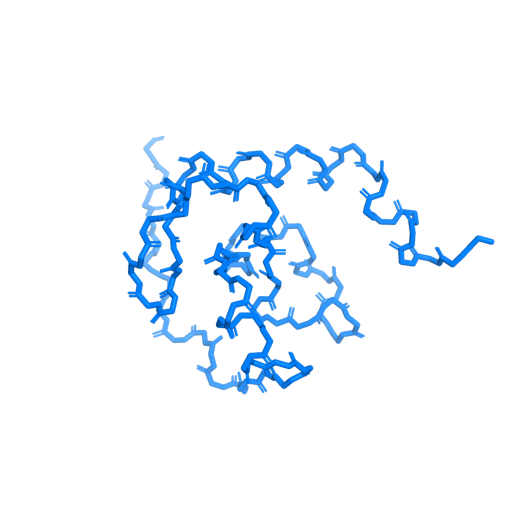 C CA . PRO A 1 89 ? 3.485 -17.899 14.364 1.00 48.50 8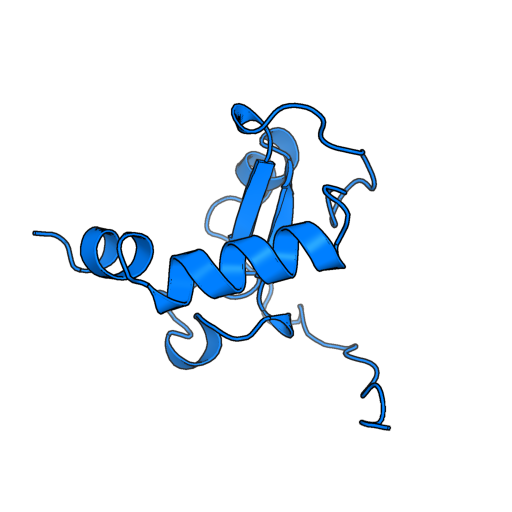9 PRO A CA 1
ATOM 709 C C . PRO A 1 89 ? 2.412 -18.443 13.422 1.00 48.50 89 PRO A C 1
ATOM 711 O O . PRO A 1 89 ? 1.216 -18.274 13.661 1.00 48.50 89 PRO A O 1
ATOM 714 N N . MET A 1 90 ? 2.852 -19.035 12.314 1.00 42.69 90 MET A N 1
ATOM 715 C CA . MET A 1 90 ? 2.002 -19.903 11.507 1.00 42.69 90 MET A CA 1
ATOM 716 C C . MET A 1 90 ? 1.435 -20.969 12.458 1.00 42.69 90 MET A C 1
ATOM 718 O O . MET A 1 90 ? 2.215 -21.699 13.073 1.00 42.69 90 MET A O 1
ATOM 722 N N . LEU A 1 91 ? 0.113 -20.982 12.640 1.00 46.06 91 LEU A N 1
ATOM 723 C CA . LEU A 1 91 ? -0.602 -22.120 13.223 1.00 46.06 91 LEU A CA 1
ATOM 724 C C . LEU A 1 91 ? -0.640 -23.261 12.207 1.00 46.06 91 LEU A C 1
ATOM 726 O O . LEU A 1 91 ? -0.863 -22.956 11.011 1.00 46.06 91 LEU A O 1
#

Radius of gyration: 13.43 Å; chains: 1; bounding box: 31×36×38 Å